Protein AF-A0A3B0W1K4-F1 (afdb_monomer_lite)

Radius of gyration: 17.52 Å; chains: 1; bounding box: 32×29×55 Å

pLDDT: mean 78.29, std 12.6, range [47.06, 94.56]

Structure (mmCIF, N/CA/C/O backbone):
data_AF-A0A3B0W1K4-F1
#
_entry.id   AF-A0A3B0W1K4-F1
#
loop_
_atom_site.group_PDB
_atom_site.id
_atom_site.type_symbol
_atom_site.label_atom_id
_atom_site.label_alt_id
_atom_site.label_comp_id
_atom_site.label_asym_id
_atom_site.label_entity_id
_atom_site.label_seq_id
_atom_site.pdbx_PDB_ins_code
_atom_site.Cartn_x
_atom_site.Cartn_y
_atom_site.Cartn_z
_atom_site.occupancy
_atom_site.B_iso_or_equiv
_atom_site.auth_seq_id
_atom_site.auth_comp_id
_atom_site.auth_asym_id
_atom_site.auth_atom_id
_atom_site.pdbx_PDB_model_num
ATOM 1 N N . MET A 1 1 ? -7.061 7.369 -4.458 1.00 56.22 1 MET A N 1
ATOM 2 C CA . MET A 1 1 ? -6.374 6.252 -5.143 1.00 56.22 1 MET A CA 1
ATOM 3 C C . MET A 1 1 ? -7.371 5.581 -6.078 1.00 56.22 1 MET A C 1
ATOM 5 O O . MET A 1 1 ? -8.463 5.276 -5.620 1.00 56.22 1 MET A O 1
ATOM 9 N N . ILE A 1 2 ? -7.051 5.410 -7.364 1.00 61.81 2 ILE A N 1
ATOM 10 C CA . ILE A 1 2 ? -7.912 4.680 -8.311 1.00 61.81 2 ILE A CA 1
ATOM 11 C C . ILE A 1 2 ? -7.180 3.390 -8.674 1.00 61.81 2 ILE A C 1
ATOM 13 O O . ILE A 1 2 ? -6.283 3.403 -9.513 1.00 61.81 2 ILE A O 1
ATOM 17 N N . GLY A 1 3 ? -7.520 2.302 -7.987 1.00 78.75 3 GLY A N 1
ATOM 18 C CA . GLY A 1 3 ? -7.147 0.955 -8.410 1.00 78.75 3 GLY A CA 1
ATOM 19 C C . GLY A 1 3 ? -8.090 0.466 -9.502 1.00 78.75 3 GLY A C 1
ATOM 20 O O . GLY A 1 3 ? -9.251 0.879 -9.549 1.00 78.75 3 GLY A O 1
ATOM 21 N N . ARG A 1 4 ? -7.603 -0.402 -10.390 1.00 87.50 4 ARG A N 1
ATOM 22 C CA . ARG A 1 4 ? -8.459 -1.092 -11.362 1.00 87.50 4 ARG A CA 1
ATOM 23 C C . ARG A 1 4 ? -8.713 -2.504 -10.865 1.00 87.50 4 ARG A C 1
ATOM 25 O O . ARG A 1 4 ? -7.769 -3.220 -10.561 1.00 87.50 4 ARG A O 1
ATOM 32 N N . TYR A 1 5 ? -9.978 -2.893 -10.799 1.00 87.94 5 TYR A N 1
ATOM 33 C CA . TYR A 1 5 ? -10.360 -4.272 -10.528 1.00 87.94 5 TYR A CA 1
ATOM 34 C C . TYR A 1 5 ? -10.712 -4.968 -11.843 1.00 87.94 5 TYR A C 1
ATOM 36 O O . TYR A 1 5 ? -11.516 -4.446 -12.621 1.00 87.94 5 TYR A O 1
ATOM 44 N N . CYS A 1 6 ? -10.103 -6.124 -12.095 1.00 87.25 6 CYS A N 1
ATOM 45 C CA . CYS A 1 6 ? -10.453 -6.993 -13.210 1.00 87.25 6 CYS A CA 1
ATOM 46 C C . CYS A 1 6 ? -11.304 -8.161 -12.691 1.00 87.25 6 CYS A C 1
ATOM 48 O O . CYS A 1 6 ? -10.743 -9.055 -12.063 1.00 87.25 6 CYS A O 1
ATOM 50 N N . PRO A 1 7 ? -12.618 -8.210 -12.974 1.00 87.19 7 PRO A N 1
ATOM 51 C CA . PRO A 1 7 ? -13.485 -9.282 -12.480 1.00 87.19 7 PRO A CA 1
ATOM 52 C C . PRO A 1 7 ? -13.182 -10.643 -13.115 1.00 87.19 7 PRO A C 1
ATOM 54 O O . PRO A 1 7 ? -13.365 -11.670 -12.477 1.00 87.19 7 PRO A O 1
ATOM 57 N N . ASN A 1 8 ? -12.693 -10.667 -14.359 1.00 91.25 8 ASN A N 1
ATOM 58 C CA . ASN A 1 8 ? -12.384 -11.920 -15.053 1.00 91.25 8 ASN A CA 1
ATOM 59 C C . ASN A 1 8 ? -11.128 -12.601 -14.498 1.00 91.25 8 ASN A C 1
ATOM 61 O O . ASN A 1 8 ? -11.035 -13.823 -14.522 1.00 91.25 8 ASN A O 1
ATOM 65 N N . CYS A 1 9 ? -10.165 -11.806 -14.027 1.00 88.00 9 CYS A N 1
ATOM 66 C CA . CYS A 1 9 ? -8.927 -12.309 -13.433 1.00 88.00 9 CYS A CA 1
ATOM 67 C C . CYS A 1 9 ? -8.983 -12.340 -11.899 1.00 88.00 9 CYS A C 1
ATOM 69 O O . CYS A 1 9 ? -8.068 -12.865 -11.280 1.00 88.00 9 CYS A O 1
ATOM 71 N N . ASP A 1 10 ? -10.014 -11.733 -11.309 1.00 87.62 10 ASP A N 1
ATOM 72 C CA . ASP A 1 10 ? -10.125 -11.434 -9.880 1.00 87.62 10 ASP A CA 1
ATOM 73 C C . ASP A 1 10 ? -8.889 -10.711 -9.307 1.00 87.62 10 ASP A C 1
ATOM 75 O O . ASP A 1 10 ? -8.384 -11.021 -8.232 1.00 87.62 10 ASP A O 1
ATOM 79 N N . LEU A 1 11 ? -8.373 -9.731 -10.059 1.00 88.38 11 LEU A N 1
ATOM 80 C CA . LEU A 1 11 ? -7.161 -8.989 -9.701 1.00 88.38 11 LEU A CA 1
ATOM 81 C C . LEU A 1 11 ? -7.473 -7.538 -9.351 1.00 88.38 11 LEU A C 1
ATOM 83 O O . LEU A 1 11 ? -8.094 -6.812 -10.135 1.00 88.38 11 LEU A O 1
ATOM 87 N N . LEU A 1 12 ? -6.960 -7.093 -8.204 1.00 88.38 12 LEU A N 1
ATOM 88 C CA . LEU A 1 12 ? -6.835 -5.680 -7.869 1.00 88.38 12 LEU A CA 1
ATOM 89 C C . LEU A 1 12 ? -5.472 -5.171 -8.346 1.00 88.38 12 LEU A C 1
ATOM 91 O O . LEU A 1 12 ? -4.432 -5.567 -7.833 1.00 88.38 12 LEU A O 1
ATOM 95 N N . ILE A 1 13 ? -5.484 -4.270 -9.323 1.00 89.62 13 ILE A N 1
ATOM 96 C CA . ILE A 1 13 ? -4.283 -3.731 -9.957 1.00 89.62 13 ILE A CA 1
ATOM 97 C C . ILE A 1 13 ? -4.047 -2.314 -9.439 1.00 89.62 13 ILE A C 1
ATOM 99 O O . ILE A 1 13 ? -4.884 -1.417 -9.615 1.00 89.62 13 ILE A O 1
ATOM 103 N N . LEU A 1 14 ? -2.886 -2.112 -8.817 1.00 89.12 14 LEU A N 1
ATOM 104 C CA . LEU A 1 14 ? -2.451 -0.844 -8.241 1.00 89.12 14 LEU A CA 1
ATOM 105 C C . LEU A 1 14 ? -1.122 -0.412 -8.858 1.00 89.12 14 LEU A C 1
ATOM 107 O O . LEU A 1 14 ? -0.241 -1.228 -9.103 1.00 89.12 14 LEU A O 1
ATOM 111 N N . HIS A 1 15 ? -0.969 0.892 -9.085 1.00 90.19 15 HIS A N 1
ATOM 112 C CA . HIS A 1 15 ? 0.307 1.456 -9.511 1.00 90.19 15 HIS A CA 1
ATOM 113 C C . HIS A 1 15 ? 1.165 1.755 -8.282 1.00 90.19 15 HIS A C 1
ATOM 115 O O . HIS A 1 15 ? 0.760 2.581 -7.457 1.00 90.19 15 HIS A O 1
ATOM 121 N N . LYS A 1 16 ? 2.342 1.129 -8.187 1.00 88.75 16 LYS A N 1
ATOM 122 C CA . LYS A 1 16 ? 3.246 1.211 -7.027 1.00 88.75 16 LYS A CA 1
ATOM 123 C C . LYS A 1 16 ? 3.499 2.652 -6.575 1.00 88.75 16 LYS A C 1
ATOM 125 O O . LYS A 1 16 ? 3.133 3.005 -5.458 1.00 88.75 16 LYS A O 1
ATOM 130 N N . ASP A 1 17 ? 3.933 3.523 -7.488 1.00 90.25 17 ASP A N 1
ATOM 131 C CA . ASP A 1 17 ? 4.224 4.932 -7.175 1.00 90.25 17 ASP A CA 1
ATOM 132 C C . ASP A 1 17 ? 3.039 5.676 -6.551 1.00 90.25 17 ASP A C 1
ATOM 134 O O . ASP A 1 17 ? 3.215 6.576 -5.733 1.00 90.25 17 ASP A O 1
ATOM 138 N N . LYS A 1 18 ? 1.802 5.324 -6.931 1.00 90.69 18 LYS A N 1
ATOM 139 C CA . LYS A 1 18 ? 0.597 5.964 -6.387 1.00 90.69 18 LYS A CA 1
ATOM 140 C C . LYS A 1 18 ? 0.274 5.471 -4.982 1.00 90.69 18 LYS A C 1
ATOM 142 O O . LYS A 1 18 ? -0.236 6.259 -4.188 1.00 90.69 18 LYS A O 1
ATOM 147 N N . VAL A 1 19 ? 0.544 4.199 -4.689 1.00 89.69 19 VAL A N 1
ATOM 148 C CA . VAL A 1 19 ? 0.405 3.634 -3.340 1.00 89.69 19 VAL A CA 1
ATOM 149 C C . VAL A 1 19 ? 1.444 4.260 -2.420 1.00 89.69 19 VAL A C 1
ATOM 151 O O . VAL A 1 19 ? 1.081 4.831 -1.395 1.00 89.69 19 VAL A O 1
ATOM 154 N N . GLU A 1 20 ? 2.706 4.262 -2.832 1.00 92.00 20 GLU A N 1
ATOM 155 C CA . GLU A 1 20 ? 3.815 4.793 -2.035 1.00 92.00 20 GLU A CA 1
ATOM 156 C C . GLU A 1 20 ? 3.692 6.296 -1.802 1.00 92.00 20 GLU A C 1
ATOM 158 O O . GLU A 1 20 ? 3.811 6.736 -0.663 1.00 92.00 20 GLU A O 1
ATOM 163 N N . SER A 1 21 ? 3.310 7.079 -2.817 1.00 92.12 21 SER A N 1
ATOM 164 C CA . SER A 1 21 ? 3.050 8.517 -2.633 1.00 92.12 21 SER A CA 1
ATOM 165 C C . SER A 1 21 ? 1.952 8.787 -1.598 1.00 92.12 21 SER A C 1
ATOM 167 O O . SER A 1 21 ? 2.049 9.732 -0.819 1.00 92.12 21 SER A O 1
ATOM 169 N N . MET A 1 22 ? 0.893 7.967 -1.576 1.00 89.50 22 MET A N 1
ATOM 170 C CA . MET A 1 22 ? -0.176 8.102 -0.582 1.00 89.50 22 MET A CA 1
ATOM 171 C C . MET A 1 22 ? 0.316 7.734 0.822 1.00 89.50 22 MET A C 1
ATOM 173 O O . MET A 1 22 ? -0.038 8.417 1.784 1.00 89.50 22 MET A O 1
ATOM 177 N N . MET A 1 23 ? 1.113 6.670 0.950 1.00 91.19 23 MET A N 1
ATOM 178 C CA . MET A 1 23 ? 1.671 6.253 2.238 1.00 91.19 23 MET A CA 1
ATOM 179 C C . MET A 1 23 ? 2.622 7.309 2.794 1.00 91.19 23 MET A C 1
ATOM 181 O O . MET A 1 23 ? 2.456 7.697 3.944 1.00 91.19 23 MET A O 1
ATOM 185 N N . VAL A 1 24 ? 3.528 7.841 1.967 1.00 94.19 24 VAL A N 1
ATOM 186 C CA . VAL A 1 24 ? 4.428 8.947 2.332 1.00 94.19 24 VAL A CA 1
ATOM 187 C C . VAL A 1 24 ? 3.623 10.130 2.855 1.00 94.19 24 VAL A C 1
ATOM 189 O O . VAL A 1 24 ? 3.798 10.514 4.005 1.00 94.19 24 VAL A O 1
ATOM 192 N N . TYR A 1 25 ? 2.661 10.627 2.072 1.00 92.44 25 TYR A N 1
ATOM 193 C CA . TYR A 1 25 ? 1.811 11.748 2.482 1.00 92.44 25 TYR A CA 1
ATOM 194 C C . TYR A 1 25 ? 1.094 11.504 3.822 1.00 92.44 25 TYR A C 1
ATOM 196 O O . TYR A 1 25 ? 0.940 12.418 4.628 1.00 92.44 25 TYR A O 1
ATOM 204 N N . SER A 1 26 ? 0.651 10.268 4.071 1.00 88.50 26 SER A N 1
ATOM 205 C CA . SER A 1 26 ? -0.069 9.925 5.303 1.00 88.50 26 SER A CA 1
ATOM 206 C C . SER A 1 26 ? 0.865 9.793 6.507 1.00 88.50 26 SER A C 1
ATOM 208 O O . SER A 1 26 ? 0.492 10.174 7.614 1.00 88.50 26 SER A O 1
ATOM 210 N N . MET A 1 27 ? 2.062 9.239 6.309 1.00 91.50 27 MET A N 1
ATOM 211 C CA . MET A 1 27 ? 3.019 8.955 7.380 1.00 91.50 27 MET A CA 1
ATOM 212 C C . MET A 1 27 ? 3.904 10.156 7.713 1.00 91.50 27 MET A C 1
ATOM 214 O O . MET A 1 27 ? 4.319 10.279 8.858 1.00 91.50 27 MET A O 1
ATOM 218 N N . GLU A 1 28 ? 4.110 11.092 6.782 1.00 93.00 28 GLU A N 1
ATOM 219 C CA . GLU A 1 28 ? 4.873 12.332 7.007 1.00 93.00 28 GLU A CA 1
ATOM 220 C C . GLU A 1 28 ? 4.418 13.106 8.253 1.00 93.00 28 GLU A C 1
ATOM 222 O O . GLU A 1 28 ? 5.238 13.717 8.932 1.00 93.00 28 GLU A O 1
ATOM 227 N N . GLN A 1 29 ? 3.118 13.088 8.559 1.00 89.38 29 GLN A N 1
ATOM 228 C CA . GLN A 1 29 ? 2.545 13.804 9.704 1.00 89.38 29 GLN A CA 1
ATOM 229 C C . GLN A 1 29 ? 2.330 12.918 10.939 1.00 89.38 29 GLN A C 1
ATOM 231 O O . GLN A 1 29 ? 2.086 13.442 12.025 1.00 89.38 29 GLN A O 1
ATOM 236 N N . VAL A 1 30 ? 2.370 11.592 10.781 1.00 90.06 30 VAL A N 1
ATOM 237 C CA . VAL A 1 30 ? 2.040 10.626 11.842 1.00 90.06 30 VAL A CA 1
ATOM 238 C C . VAL A 1 30 ? 3.309 10.010 12.416 1.00 90.06 30 VAL A C 1
ATOM 240 O O . VAL A 1 30 ? 3.552 10.115 13.614 1.00 90.06 30 VAL A O 1
ATOM 243 N N . ASP A 1 31 ? 4.114 9.390 11.558 1.00 91.38 31 ASP A N 1
ATOM 244 C CA . ASP A 1 31 ? 5.392 8.778 11.904 1.00 91.38 31 ASP A CA 1
ATOM 245 C C . ASP A 1 31 ? 6.279 8.666 10.646 1.00 91.38 31 ASP A C 1
ATOM 247 O O . ASP A 1 31 ? 6.174 7.700 9.881 1.00 91.38 31 ASP A O 1
ATOM 251 N N . PRO A 1 32 ? 7.179 9.640 10.417 1.00 93.12 32 PRO A N 1
ATOM 252 C CA . PRO A 1 32 ? 8.079 9.629 9.268 1.00 93.12 32 PRO A CA 1
ATOM 253 C C . PRO A 1 32 ? 9.039 8.435 9.230 1.00 93.12 32 PRO A C 1
ATOM 255 O O . PRO A 1 32 ? 9.566 8.128 8.163 1.00 93.12 32 PRO A O 1
ATOM 258 N N . SER A 1 33 ? 9.283 7.756 10.359 1.00 94.56 33 SER A N 1
ATOM 259 C CA . SER A 1 33 ? 10.207 6.613 10.419 1.00 94.56 33 SER A CA 1
ATOM 260 C C . SER A 1 33 ? 9.691 5.377 9.678 1.00 94.56 33 SER A C 1
ATOM 262 O O . SER A 1 33 ? 10.462 4.469 9.373 1.00 94.56 33 SER A O 1
ATOM 264 N N . LEU A 1 34 ? 8.395 5.353 9.353 1.00 90.06 34 LEU A N 1
ATOM 265 C CA . LEU A 1 34 ? 7.762 4.280 8.588 1.00 90.06 34 LEU A CA 1
ATOM 266 C C . LEU A 1 34 ? 7.935 4.439 7.069 1.00 90.06 34 LEU A C 1
ATOM 268 O O . LEU A 1 34 ? 7.619 3.520 6.313 1.00 90.06 34 LEU A O 1
ATOM 272 N N . ILE A 1 35 ? 8.424 5.590 6.601 1.00 93.12 35 ILE A N 1
ATOM 273 C CA . ILE A 1 35 ? 8.614 5.861 5.175 1.00 93.12 35 ILE A CA 1
ATOM 274 C C . ILE A 1 35 ? 9.808 5.060 4.642 1.00 93.12 35 ILE A C 1
ATOM 276 O O . ILE A 1 35 ? 10.922 5.179 5.142 1.00 93.12 35 ILE A O 1
ATOM 280 N N . GLY A 1 36 ? 9.578 4.291 3.574 1.00 89.06 36 GLY A N 1
ATOM 281 C CA . GLY A 1 36 ? 10.607 3.477 2.918 1.00 89.06 36 GLY A CA 1
ATOM 282 C C . GLY A 1 36 ? 10.747 2.057 3.473 1.00 89.06 36 GLY A C 1
ATOM 283 O O . GLY A 1 36 ? 11.552 1.293 2.949 1.00 89.06 36 GLY A O 1
ATOM 284 N N . ASN A 1 37 ? 9.955 1.694 4.485 1.00 92.56 37 ASN A N 1
ATOM 285 C CA . ASN A 1 37 ? 9.887 0.325 4.986 1.00 92.56 37 ASN A CA 1
ATOM 286 C C . ASN A 1 37 ? 9.088 -0.584 4.042 1.00 92.56 37 ASN A C 1
ATOM 288 O O . ASN A 1 37 ? 8.248 -0.120 3.263 1.00 92.56 37 ASN A O 1
ATOM 292 N N . ASP A 1 38 ? 9.316 -1.892 4.169 1.00 89.56 38 ASP A N 1
AT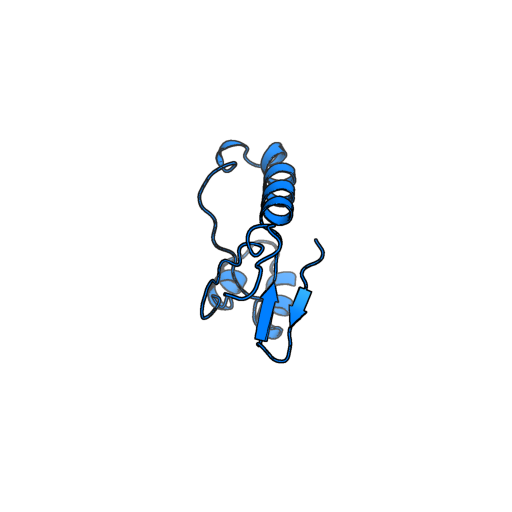OM 293 C CA . ASP A 1 38 ? 8.464 -2.900 3.545 1.00 89.56 38 ASP A CA 1
ATOM 294 C C . ASP A 1 38 ? 7.021 -2.768 4.049 1.00 89.56 38 ASP A C 1
ATOM 296 O O . ASP A 1 38 ? 6.765 -2.459 5.217 1.00 89.56 38 ASP A O 1
ATOM 300 N N . TYR A 1 39 ? 6.065 -3.022 3.159 1.00 86.88 39 TYR A N 1
ATOM 301 C CA . TYR A 1 39 ? 4.641 -2.939 3.457 1.00 86.88 39 TYR A CA 1
ATOM 302 C C . TYR A 1 39 ? 3.889 -4.120 2.857 1.00 86.88 39 TYR A C 1
ATOM 304 O O . TYR A 1 39 ? 4.236 -4.639 1.796 1.00 86.88 39 TYR A O 1
ATOM 312 N N . LEU A 1 40 ? 2.812 -4.508 3.534 1.00 81.62 40 LEU A N 1
ATOM 313 C CA . LEU A 1 40 ? 1.863 -5.499 3.051 1.00 81.62 40 LEU A CA 1
ATOM 314 C C . LEU A 1 40 ? 0.545 -4.799 2.733 1.00 81.62 40 LEU A C 1
ATOM 316 O O . LEU A 1 40 ? -0.015 -4.092 3.573 1.00 81.62 40 LEU A O 1
ATOM 320 N N . ILE A 1 41 ? 0.042 -5.004 1.516 1.00 78.44 41 ILE A N 1
ATOM 321 C CA . ILE A 1 41 ? -1.323 -4.615 1.171 1.00 78.44 41 ILE A CA 1
ATOM 322 C C . ILE A 1 41 ? -2.215 -5.801 1.487 1.00 78.44 41 ILE A C 1
ATOM 324 O O . ILE A 1 41 ? -2.028 -6.886 0.957 1.00 78.44 41 ILE A O 1
ATOM 328 N N . VAL A 1 42 ? -3.208 -5.559 2.324 1.00 75.75 42 VAL A N 1
ATOM 329 C CA . VAL A 1 42 ? -4.171 -6.553 2.785 1.00 75.75 42 VAL A CA 1
ATOM 330 C C . VAL A 1 42 ? -5.539 -6.278 2.170 1.00 75.75 42 VAL A C 1
ATOM 332 O O . VAL A 1 42 ? -5.947 -5.122 2.004 1.00 75.75 42 VAL A O 1
ATOM 335 N N . GLY A 1 43 ? -6.228 -7.345 1.774 1.00 69.44 43 GLY A N 1
ATOM 336 C CA . GLY A 1 43 ? -7.541 -7.298 1.145 1.00 69.44 43 GLY A CA 1
ATOM 337 C C . GLY A 1 43 ? -8.651 -6.938 2.132 1.00 69.44 43 GLY A C 1
ATOM 338 O O . GLY A 1 43 ? -8.511 -7.058 3.348 1.00 69.44 43 GLY A O 1
ATOM 339 N N . THR A 1 44 ? -9.772 -6.448 1.595 1.00 62.84 44 THR A N 1
ATOM 340 C CA . THR A 1 44 ? -10.898 -5.903 2.367 1.00 62.84 44 THR A CA 1
ATOM 341 C C . THR A 1 44 ? -11.382 -6.828 3.476 1.00 62.84 44 THR A C 1
ATOM 343 O O . THR A 1 44 ? -11.657 -8.002 3.247 1.00 62.84 44 THR A O 1
ATOM 346 N N . VAL A 1 45 ? -11.611 -6.213 4.634 1.00 58.81 45 VAL A N 1
ATOM 347 C CA . VAL A 1 45 ? -12.332 -6.775 5.772 1.00 58.81 45 VAL A CA 1
ATOM 348 C C . VAL A 1 45 ? -13.696 -7.297 5.317 1.00 58.81 45 VAL A C 1
ATOM 350 O O . VAL A 1 45 ? -14.406 -6.592 4.588 1.00 58.81 45 VAL A O 1
ATOM 353 N N . GLU A 1 46 ? -14.094 -8.491 5.765 1.00 63.72 46 GLU A N 1
ATOM 354 C CA . GLU A 1 46 ? -15.459 -8.997 5.579 1.00 63.72 46 GLU A CA 1
ATOM 355 C C . GLU A 1 46 ? -16.485 -7.871 5.812 1.00 63.72 46 GLU A C 1
ATOM 357 O O . GLU A 1 46 ? -16.401 -7.129 6.792 1.00 63.72 46 GLU A O 1
ATOM 362 N N . ARG A 1 47 ? -17.498 -7.716 4.944 1.00 68.12 47 ARG A N 1
ATOM 363 C CA . ARG A 1 47 ? -18.448 -6.581 5.034 1.00 68.12 47 ARG A CA 1
ATOM 364 C C . ARG A 1 47 ? -19.103 -6.467 6.417 1.00 68.12 47 ARG A C 1
ATOM 366 O O . ARG A 1 47 ? -19.478 -5.369 6.836 1.00 68.12 47 ARG A O 1
ATOM 373 N N . LYS A 1 48 ? -19.297 -7.593 7.108 1.00 71.88 48 LYS A N 1
ATOM 374 C CA . LYS A 1 48 ? -19.793 -7.629 8.486 1.00 71.88 48 LYS A CA 1
ATOM 375 C C . LYS A 1 48 ? -18.744 -7.083 9.460 1.00 71.88 48 LYS A C 1
ATOM 377 O O . LYS A 1 48 ? -19.056 -6.089 10.116 1.00 71.88 48 LYS A O 1
ATOM 382 N N . GLY A 1 49 ? -17.523 -7.619 9.439 1.00 69.62 49 GLY A N 1
ATOM 383 C CA . GLY A 1 49 ? -16.386 -7.119 10.219 1.00 69.62 49 GLY A CA 1
ATOM 384 C C . GLY A 1 49 ? -16.105 -5.630 9.991 1.00 69.62 49 GLY A C 1
ATOM 385 O O . GLY A 1 49 ? -15.948 -4.881 10.946 1.00 69.62 49 GLY A O 1
ATOM 386 N N . TRP A 1 50 ? -16.190 -5.140 8.750 1.00 71.06 50 TRP A N 1
ATOM 387 C CA . TRP A 1 50 ? -16.004 -3.720 8.422 1.00 71.06 50 TRP A CA 1
ATOM 388 C C . TRP A 1 50 ? -17.070 -2.803 9.036 1.00 71.06 50 TRP A C 1
ATOM 390 O O . TRP A 1 50 ? -16.802 -1.663 9.412 1.00 71.06 50 TRP A O 1
ATOM 400 N N . ARG A 1 51 ? -18.323 -3.266 9.119 1.00 73.19 51 ARG A N 1
ATOM 401 C CA . ARG A 1 51 ? -19.399 -2.490 9.758 1.00 73.19 51 ARG A CA 1
ATOM 402 C C . ARG A 1 51 ? -19.290 -2.512 11.276 1.00 73.19 51 ARG A C 1
ATOM 404 O O . ARG A 1 51 ? -19.697 -1.541 11.909 1.00 73.19 51 ARG A O 1
ATOM 411 N N . GLU A 1 52 ? -18.811 -3.611 11.843 1.00 75.62 52 GLU A N 1
ATOM 412 C CA . GLU A 1 52 ? -18.605 -3.764 13.283 1.00 75.62 52 GLU A CA 1
ATOM 413 C C . GLU A 1 52 ? -17.390 -2.955 13.751 1.00 75.62 52 GLU A C 1
ATOM 415 O O . GLU A 1 52 ? -17.510 -2.213 14.725 1.00 75.62 52 GLU A O 1
ATOM 420 N N . SER A 1 53 ? -16.292 -2.956 12.992 1.00 69.50 53 SER A N 1
ATOM 421 C CA . SER A 1 53 ? -15.104 -2.153 13.294 1.00 69.50 53 SER A CA 1
ATOM 422 C C . SER A 1 53 ? -15.36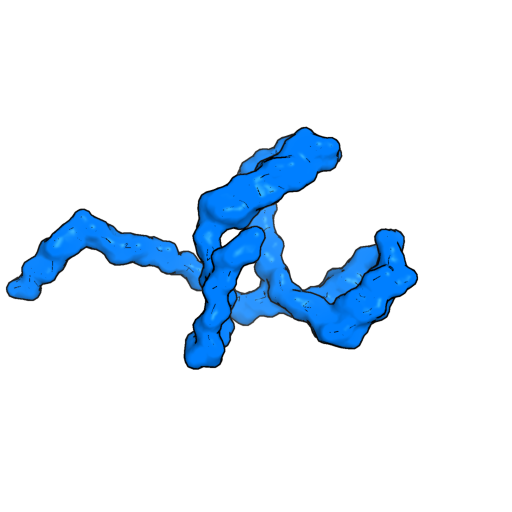1 -0.649 13.239 1.00 69.50 53 SER A C 1
ATOM 424 O O . SER A 1 53 ? -14.903 0.086 14.107 1.00 69.50 53 SER A O 1
ATOM 426 N N . ARG A 1 54 ? -16.195 -0.165 12.305 1.00 70.38 54 ARG A N 1
ATOM 427 C CA . ARG A 1 54 ? -16.616 1.252 12.280 1.00 70.38 54 ARG A CA 1
ATOM 428 C C . ARG A 1 54 ? -17.346 1.706 13.548 1.00 70.38 54 ARG A C 1
ATOM 430 O O . ARG A 1 54 ? -17.402 2.905 13.799 1.00 70.38 54 ARG A O 1
ATOM 437 N N . LYS A 1 55 ? -17.942 0.787 14.316 1.00 74.69 55 LYS A N 1
ATOM 438 C CA . LYS A 1 55 ? -18.602 1.098 15.598 1.00 74.69 55 LYS A CA 1
ATOM 439 C C . LYS A 1 55 ? -17.627 1.086 16.776 1.00 74.69 55 LYS A C 1
ATOM 441 O O . LYS A 1 55 ? -17.974 1.593 17.838 1.00 74.69 55 LYS A O 1
ATOM 446 N N . GLN A 1 56 ? -16.446 0.499 16.601 1.00 66.62 56 GLN A N 1
ATOM 447 C CA . GLN A 1 56 ? -15.425 0.324 17.628 1.00 66.62 56 GLN A CA 1
ATOM 448 C C . GLN A 1 56 ? -14.162 1.074 17.200 1.00 66.62 56 GLN A C 1
ATOM 450 O O . GLN A 1 56 ? -13.162 0.487 16.807 1.00 66.62 56 GLN A O 1
ATOM 455 N N . THR A 1 57 ? -14.220 2.403 17.268 1.00 57.72 57 THR A N 1
ATOM 456 C CA . THR A 1 57 ? -13.201 3.332 16.746 1.00 57.72 57 THR A CA 1
ATOM 457 C C . THR A 1 57 ? -11.805 3.179 17.363 1.00 57.72 57 THR A C 1
ATOM 459 O O . THR A 1 57 ? -10.863 3.787 16.868 1.00 57.72 57 THR A O 1
ATOM 462 N N . SER A 1 58 ? -11.664 2.406 18.443 1.00 60.31 58 SER A N 1
ATOM 463 C CA . SER A 1 58 ? -10.412 2.220 19.183 1.00 60.31 58 SER A CA 1
ATOM 464 C C . SER A 1 58 ? -9.911 0.775 19.228 1.00 60.31 58 SER A C 1
ATOM 466 O O . SER A 1 58 ? -8.826 0.555 19.758 1.00 60.31 58 SER A O 1
ATOM 468 N N . ASN A 1 59 ? -10.681 -0.203 18.731 1.00 66.31 59 ASN A N 1
ATOM 469 C CA . ASN A 1 59 ? -10.276 -1.609 18.738 1.00 66.31 59 ASN A CA 1
ATOM 470 C C . ASN A 1 59 ? -10.017 -2.094 17.306 1.00 66.31 59 ASN A C 1
ATOM 472 O O . ASN A 1 59 ? -10.948 -2.352 16.541 1.00 66.31 59 ASN A O 1
ATOM 476 N N . TYR A 1 60 ? -8.736 -2.209 16.962 1.00 66.38 60 TYR A N 1
ATOM 477 C CA . TYR A 1 60 ? -8.293 -2.696 15.661 1.00 66.38 60 TYR A CA 1
ATOM 478 C C . TYR A 1 60 ? -8.267 -4.229 15.568 1.00 66.38 60 TYR A C 1
ATOM 480 O O . TYR A 1 60 ? -8.186 -4.742 14.456 1.00 66.38 60 TYR A O 1
ATOM 488 N N . ASP A 1 61 ? -8.417 -4.968 16.673 1.00 72.88 61 ASP A N 1
ATOM 489 C CA . ASP A 1 61 ? -8.388 -6.441 16.687 1.00 72.88 61 ASP A CA 1
ATOM 490 C C . ASP A 1 61 ? -9.462 -7.019 15.759 1.00 72.88 61 ASP A C 1
ATOM 492 O O . ASP A 1 61 ? -9.188 -7.871 14.923 1.00 72.88 61 ASP A O 1
ATOM 496 N N . VAL A 1 62 ? -10.671 -6.445 15.791 1.00 68.12 62 VAL A N 1
ATOM 497 C CA . VAL A 1 62 ? -11.781 -6.839 14.905 1.00 68.12 62 VAL A CA 1
ATOM 498 C C . VAL A 1 62 ? -11.439 -6.610 13.428 1.00 68.12 62 VAL A C 1
ATOM 500 O O . VAL A 1 62 ? -11.918 -7.343 12.565 1.00 68.12 62 VAL A O 1
ATOM 503 N N . ILE A 1 63 ? -10.625 -5.599 13.112 1.00 70.06 63 ILE A N 1
ATOM 504 C CA . ILE A 1 63 ? -10.167 -5.339 11.741 1.00 70.06 63 ILE A CA 1
ATOM 505 C C . ILE A 1 63 ? -9.154 -6.401 11.323 1.00 70.06 63 ILE A C 1
ATOM 507 O O . ILE A 1 63 ? -9.291 -6.928 10.223 1.00 70.06 63 ILE A O 1
ATOM 511 N N . PHE A 1 64 ? -8.187 -6.722 12.186 1.00 74.12 64 PHE A N 1
ATOM 512 C CA . PHE A 1 64 ? -7.146 -7.715 11.914 1.00 74.12 64 PHE A CA 1
ATOM 513 C C . PHE A 1 64 ? -7.702 -9.141 11.816 1.00 74.12 64 PHE A C 1
ATOM 515 O O . PHE A 1 64 ? -7.363 -9.848 10.873 1.00 74.12 64 PHE A O 1
ATOM 522 N N . ASP A 1 65 ? -8.629 -9.531 12.692 1.00 77.50 65 ASP A N 1
ATOM 523 C CA . ASP A 1 65 ? -9.254 -10.865 12.687 1.00 77.50 65 ASP A CA 1
ATOM 524 C C . ASP A 1 65 ? -10.111 -11.129 11.443 1.00 77.50 65 ASP A C 1
ATOM 526 O O . ASP A 1 65 ? -10.323 -12.272 11.043 1.00 77.50 65 ASP A O 1
ATOM 530 N N . ASN A 1 66 ? -10.636 -10.064 10.836 1.00 72.88 66 ASN A N 1
ATOM 531 C CA . ASN A 1 66 ? -11.477 -10.138 9.642 1.00 72.88 66 ASN A CA 1
ATOM 532 C C . ASN A 1 66 ? -10.718 -9.729 8.374 1.00 72.88 66 ASN A C 1
ATOM 534 O O . ASN A 1 66 ? -11.335 -9.531 7.324 1.00 72.88 66 ASN A O 1
ATOM 538 N N . MET A 1 67 ? -9.404 -9.547 8.482 1.00 76.06 67 MET A N 1
ATOM 539 C CA . MET A 1 67 ? -8.532 -9.195 7.378 1.00 76.06 67 MET A CA 1
ATOM 540 C C . MET A 1 67 ? -8.182 -10.454 6.600 1.00 76.06 67 MET A C 1
ATOM 542 O O . MET A 1 67 ? -7.761 -11.460 7.168 1.00 76.06 67 MET A O 1
ATOM 546 N N . HIS A 1 68 ? -8.341 -10.391 5.285 1.00 74.00 68 HIS A N 1
ATOM 547 C C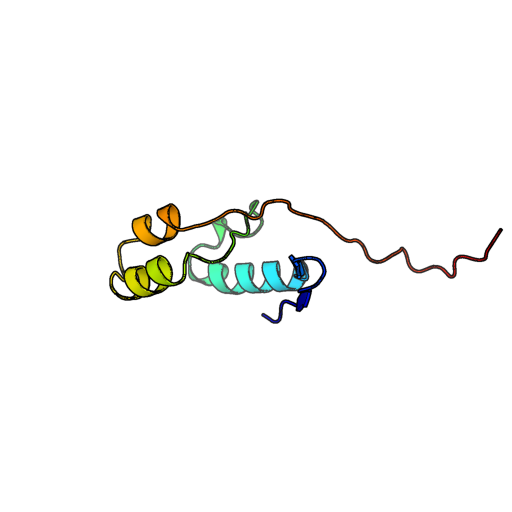A . HIS A 1 68 ? -7.919 -11.470 4.412 1.00 74.00 68 HIS A CA 1
ATOM 548 C C . HIS A 1 68 ? -6.739 -10.990 3.590 1.00 74.00 68 HIS A C 1
ATOM 550 O O . HIS A 1 68 ? -6.810 -9.952 2.928 1.00 74.00 68 HIS A O 1
ATOM 556 N N . ASP A 1 69 ? -5.651 -11.748 3.648 1.00 71.38 69 ASP A N 1
ATOM 557 C CA . ASP A 1 69 ? -4.540 -11.525 2.740 1.00 71.38 69 ASP A CA 1
ATOM 558 C C . ASP A 1 69 ? -4.969 -11.843 1.301 1.00 71.38 69 ASP A C 1
ATOM 560 O O . ASP A 1 69 ? -5.914 -12.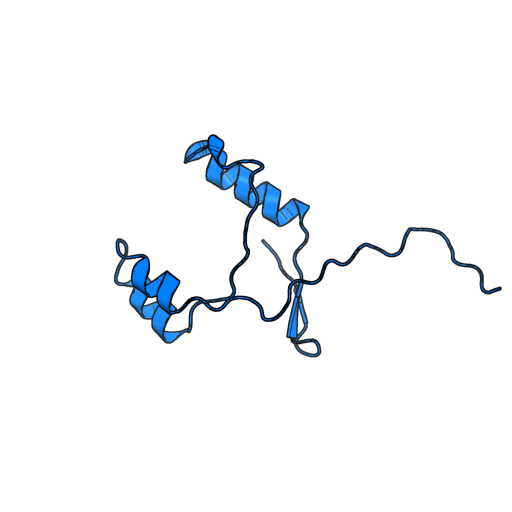608 1.058 1.00 71.38 69 ASP A O 1
ATOM 564 N N . PHE A 1 70 ? -4.284 -11.248 0.333 1.00 80.38 70 PHE A N 1
ATOM 565 C CA . PHE A 1 70 ? -4.442 -11.659 -1.051 1.00 80.38 70 PHE A CA 1
ATOM 566 C C . PHE A 1 70 ? -3.854 -13.057 -1.223 1.00 80.38 70 PHE A C 1
ATOM 568 O O . PHE A 1 70 ? -2.796 -13.379 -0.693 1.00 80.38 70 PHE A O 1
ATOM 575 N N . 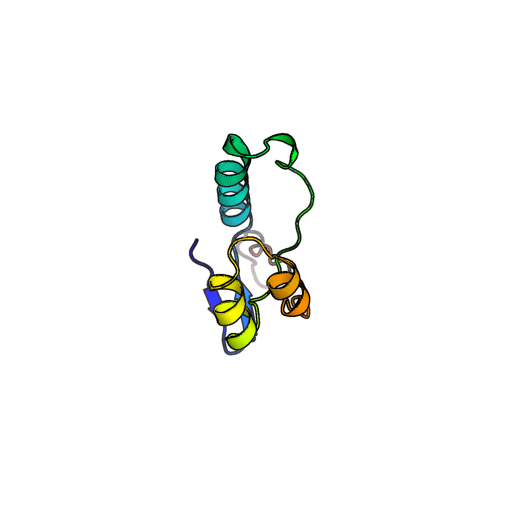LYS A 1 71 ? -4.535 -13.899 -2.006 1.00 82.31 71 LYS A N 1
ATOM 576 C CA . LYS A 1 71 ? -4.050 -15.253 -2.305 1.00 82.31 71 LYS A CA 1
ATOM 577 C C . LYS A 1 71 ? -2.653 -15.240 -2.941 1.00 82.31 71 LYS A C 1
ATOM 579 O O . LYS A 1 71 ? -1.878 -16.167 -2.729 1.00 82.31 71 LYS A O 1
ATOM 584 N N . GLU A 1 72 ? -2.371 -14.224 -3.750 1.00 84.56 72 GLU A N 1
ATOM 585 C CA . GLU A 1 72 ? -1.117 -14.061 -4.475 1.00 84.56 72 GLU A CA 1
ATOM 586 C C . GLU A 1 72 ? -0.851 -12.573 -4.730 1.00 84.56 72 GLU A C 1
ATOM 588 O O . GLU A 1 72 ? -1.780 -11.806 -4.998 1.00 84.56 72 GLU A O 1
ATOM 593 N N . VAL A 1 73 ? 0.424 -12.179 -4.678 1.00 86.31 73 VAL A N 1
ATOM 594 C CA . VAL A 1 73 ? 0.892 -10.849 -5.080 1.00 86.31 73 VAL A CA 1
ATOM 595 C C . VAL A 1 73 ? 1.665 -10.987 -6.386 1.00 86.31 73 VAL A C 1
ATOM 597 O O . VAL A 1 73 ? 2.722 -11.613 -6.429 1.00 86.31 73 VAL A O 1
ATOM 600 N N . VAL A 1 74 ? 1.139 -10.379 -7.446 1.00 88.44 74 VAL A N 1
ATOM 601 C CA . VAL A 1 74 ? 1.739 -10.390 -8.785 1.00 88.44 74 VAL A CA 1
ATOM 602 C C . VAL A 1 74 ? 2.314 -9.017 -9.124 1.00 88.44 74 VAL A C 1
ATOM 604 O O . VAL A 1 74 ? 1.656 -7.991 -8.941 1.00 88.44 74 VAL A O 1
ATOM 607 N N . VAL A 1 75 ? 3.546 -8.991 -9.636 1.00 88.38 75 VAL A N 1
ATOM 608 C CA . VAL A 1 75 ? 4.199 -7.769 -10.119 1.00 88.38 75 VAL A CA 1
ATOM 609 C C . VAL A 1 75 ? 4.183 -7.785 -11.638 1.00 88.38 75 VAL A C 1
ATOM 611 O O . VAL A 1 75 ? 4.737 -8.684 -12.266 1.00 88.38 75 VAL A O 1
ATOM 614 N N . PHE A 1 76 ? 3.539 -6.780 -12.222 1.00 85.56 76 PHE A N 1
ATOM 615 C CA . PHE A 1 76 ? 3.554 -6.561 -13.660 1.00 85.56 76 PHE A CA 1
ATOM 616 C C . PHE A 1 76 ? 4.522 -5.434 -13.976 1.00 85.56 76 PHE A C 1
ATOM 618 O O . PHE A 1 76 ? 4.363 -4.314 -13.488 1.00 85.56 76 PHE A O 1
ATOM 625 N N . GLU A 1 77 ? 5.488 -5.720 -14.833 1.00 81.56 77 GLU A N 1
ATOM 626 C CA . GLU A 1 77 ? 6.273 -4.687 -15.487 1.00 81.56 77 GLU A CA 1
ATOM 627 C C . GLU A 1 77 ? 5.599 -4.348 -16.815 1.00 81.56 77 GLU A C 1
ATOM 629 O O . GLU A 1 77 ? 5.024 -5.214 -17.482 1.00 81.56 77 GLU A O 1
ATOM 634 N N . S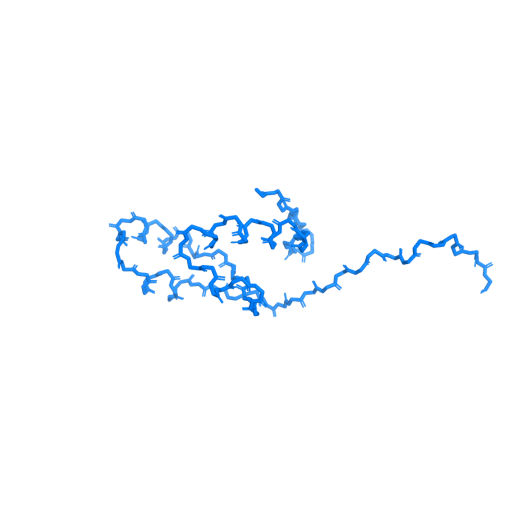ER A 1 78 ? 5.632 -3.075 -17.212 1.00 70.25 78 SER A N 1
ATOM 635 C CA . SER A 1 78 ? 5.296 -2.749 -18.595 1.00 70.25 78 SER A CA 1
ATOM 636 C C . SER A 1 78 ? 6.237 -3.543 -19.491 1.00 70.25 78 SER A C 1
ATOM 638 O O . SER A 1 78 ? 7.447 -3.473 -19.271 1.00 70.25 78 SER A O 1
ATOM 640 N N . ALA A 1 79 ? 5.705 -4.252 -20.492 1.00 68.94 79 ALA A N 1
ATOM 641 C CA . ALA A 1 79 ? 6.539 -4.845 -21.530 1.00 68.94 79 ALA A CA 1
ATOM 642 C C . ALA A 1 79 ? 7.542 -3.779 -21.992 1.00 68.94 79 ALA A C 1
ATOM 644 O O . ALA A 1 79 ? 7.129 -2.664 -22.328 1.00 68.94 79 ALA A O 1
ATOM 645 N N . HIS A 1 80 ? 8.840 -4.076 -21.877 1.00 57.81 80 HIS A N 1
ATOM 646 C CA . HIS A 1 80 ? 9.899 -3.127 -22.199 1.00 57.81 80 HIS A CA 1
ATOM 647 C C . HIS A 1 80 ? 9.592 -2.483 -23.553 1.00 57.81 80 HIS A C 1
ATOM 649 O O . HIS A 1 80 ? 9.383 -3.180 -24.543 1.00 57.81 80 HIS A O 1
ATOM 655 N N . TRP A 1 81 ? 9.507 -1.154 -23.582 1.00 50.16 81 TRP A N 1
ATOM 656 C CA . TRP A 1 81 ? 9.183 -0.409 -24.791 1.00 50.16 81 TRP A CA 1
ATOM 657 C C . TRP A 1 81 ? 10.321 -0.521 -25.809 1.00 50.16 81 TRP A C 1
ATOM 659 O O . TRP A 1 81 ? 11.234 0.300 -25.850 1.00 50.16 81 TRP A O 1
ATOM 669 N N . GLY A 1 82 ? 10.222 -1.535 -26.655 1.00 60.78 82 GLY A N 1
ATOM 670 C CA . GLY A 1 82 ? 10.712 -1.558 -28.022 1.00 60.78 82 GLY A CA 1
ATOM 671 C C . GLY A 1 82 ? 9.596 -2.090 -28.920 1.00 60.78 82 GLY A C 1
ATOM 672 O O . GLY A 1 82 ? 8.726 -2.832 -28.462 1.00 60.78 82 GLY A O 1
ATOM 673 N N . TRP A 1 83 ? 9.603 -1.716 -30.200 1.00 61.75 83 TRP A N 1
ATOM 674 C CA . TRP A 1 83 ? 8.881 -2.499 -31.203 1.00 61.75 83 TRP A CA 1
ATOM 675 C C . TRP A 1 83 ? 9.533 -3.883 -31.236 1.00 61.75 83 TRP A C 1
ATOM 677 O O . TRP A 1 83 ? 10.683 -3.997 -31.652 1.00 61.75 83 TRP A O 1
ATOM 687 N N . VAL A 1 84 ? 8.841 -4.918 -30.762 1.00 56.34 84 VAL A N 1
ATOM 688 C CA . VAL A 1 84 ? 9.276 -6.298 -30.994 1.00 56.34 84 VAL A CA 1
ATOM 689 C C . VAL A 1 84 ? 8.925 -6.601 -32.448 1.00 56.34 84 VAL A C 1
ATOM 691 O O . VAL A 1 84 ? 7.749 -6.704 -32.787 1.00 56.34 84 VAL A O 1
ATOM 694 N N . SER A 1 85 ? 9.923 -6.619 -33.327 1.00 56.56 85 SER A N 1
ATOM 695 C CA . SER A 1 85 ? 9.770 -7.177 -34.670 1.00 56.56 85 SER A CA 1
ATOM 696 C C . SER A 1 85 ? 9.723 -8.700 -34.564 1.00 56.56 85 SER A C 1
ATOM 698 O O . SER A 1 85 ? 10.562 -9.271 -33.868 1.00 56.56 85 SER A O 1
ATOM 700 N N . ASP A 1 86 ? 8.759 -9.325 -35.241 1.00 52.19 86 ASP A N 1
ATOM 701 C CA . ASP A 1 86 ? 8.678 -10.781 -35.373 1.00 52.19 86 ASP A CA 1
ATOM 702 C C . ASP A 1 86 ? 9.880 -11.296 -36.188 1.00 52.19 86 ASP A C 1
ATOM 704 O O . ASP A 1 86 ? 9.927 -11.063 -37.395 1.00 52.19 86 ASP A O 1
ATOM 708 N N . ASP A 1 87 ? 10.823 -11.972 -35.524 1.00 47.06 87 ASP A N 1
ATOM 709 C CA . ASP A 1 87 ? 11.726 -12.997 -36.078 1.00 47.06 87 ASP A CA 1
ATOM 710 C C . ASP A 1 87 ? 12.049 -14.042 -34.991 1.00 47.06 87 ASP A C 1
ATOM 712 O O . ASP A 1 87 ? 12.520 -13.647 -33.896 1.00 47.06 87 ASP A O 1
#

Organism: NCBI:txid652676

Secondary structure (DSSP, 8-state):
--PEEETTTTEEE--HHHHHHHHHHHHTTT-GGGTTS-----BPP-HHHHHHHTT-TT--HHHHHT-B--S----PPPPPSS-----

Foldseek 3Di:
DDWDADPVVRDTHDDPVVVLVVVCVVCVVPPNVCRPDDDADWDDFDPVLVVVCVVVVPDCVSVVVRIHHDPDDDDDDDPPDDPPDDD

Sequence (87 aa):
MIGRYCPNCDLLILHKDKVESMMVYSMEQVDPSLIGNDYLIVGTVERKGWRESRKQTSNYDVIFDNMHDFKEVVVFESAHWGWVSDD